Protein AF-A0A1H9C0N2-F1 (afdb_monomer_lite)

InterPro domains:
  IPR007278 Domain of unknown function DUF397 [PF04149] (3-50)

Foldseek 3Di:
DWDWDWDPPDDPPDDTDIDTDFDWDADPVHHVDIHTDHPVVVVVVVVVVPDD

pLDDT: mean 90.14, std 7.54, range [56.47, 97.81]

Secondary structure (DSSP, 8-state):
---EEE-TTS-SSS---EEE--EEEEETTEEEEEEEE-HHHHHHHHHHHH--

Structure (mmCIF, N/CA/C/O backbone):
data_AF-A0A1H9C0N2-F1
#
_entry.id   AF-A0A1H9C0N2-F1
#
loop_
_atom_site.group_PDB
_atom_site.id
_atom_site.type_symbol
_atom_site.label_atom_id
_atom_site.label_alt_id
_atom_site.label_comp_id
_atom_site.label_asym_id
_atom_site.label_entity_id
_atom_site.label_seq_id
_atom_site.pdbx_PDB_ins_code
_atom_site.Cartn_x
_atom_site.Cartn_y
_atom_site.Cartn_z
_atom_site.occupancy
_atom_site.B_iso_or_equiv
_atom_site.auth_seq_id
_atom_site.auth_comp_id
_atom_site.auth_asym_id
_atom_site.auth_atom_id
_atom_site.pdbx_PDB_model_num
ATOM 1 N N . MET A 1 1 ? -9.543 1.673 -5.631 1.00 56.47 1 MET A N 1
ATOM 2 C CA . MET A 1 1 ? -8.469 1.293 -6.571 1.00 56.47 1 MET A CA 1
ATOM 3 C C . MET A 1 1 ? -7.450 2.408 -6.524 1.00 56.47 1 MET A C 1
ATOM 5 O O . MET A 1 1 ? -7.880 3.551 -6.458 1.00 56.47 1 MET A O 1
ATOM 9 N N . SER A 1 2 ? -6.159 2.096 -6.448 1.00 67.94 2 SER A N 1
ATOM 10 C CA . SER A 1 2 ? -5.117 3.127 -6.471 1.00 67.94 2 SER A CA 1
ATOM 11 C C . SER A 1 2 ? -5.214 3.919 -7.769 1.00 67.94 2 SER A C 1
ATOM 13 O O . SER A 1 2 ? -5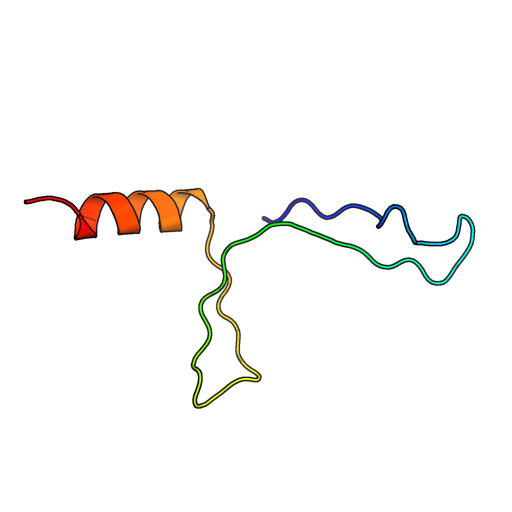.302 3.325 -8.842 1.00 67.94 2 SER A O 1
ATOM 15 N N . GLU A 1 3 ? -5.252 5.244 -7.661 1.00 83.19 3 GLU A N 1
ATOM 16 C CA . GLU A 1 3 ? -5.186 6.127 -8.820 1.00 83.19 3 GLU A CA 1
ATOM 17 C C . GLU A 1 3 ? -3.738 6.134 -9.315 1.00 83.19 3 GLU A C 1
ATOM 19 O O . GLU A 1 3 ? -2.831 6.634 -8.643 1.00 83.19 3 GLU A O 1
ATOM 24 N N . TRP A 1 4 ? -3.515 5.476 -10.449 1.00 88.38 4 TRP A N 1
ATOM 25 C CA . TRP A 1 4 ? -2.213 5.415 -11.094 1.00 88.38 4 TRP A CA 1
ATOM 26 C C . TRP A 1 4 ? -1.973 6.695 -11.882 1.00 88.38 4 TRP A C 1
ATOM 28 O O . TRP A 1 4 ? -2.856 7.187 -12.583 1.00 88.38 4 TRP A O 1
ATOM 38 N N . ARG A 1 5 ? -0.760 7.231 -11.780 1.00 91.94 5 ARG A N 1
ATOM 39 C CA . ARG A 1 5 ? -0.315 8.379 -12.566 1.00 91.94 5 ARG A CA 1
ATOM 40 C C . ARG A 1 5 ? 1.093 8.156 -13.088 1.00 91.94 5 ARG A C 1
ATOM 42 O O . ARG A 1 5 ? 1.922 7.521 -12.433 1.00 91.94 5 ARG A O 1
ATOM 49 N N . LYS A 1 6 ? 1.407 8.772 -14.225 1.00 92.88 6 LYS A N 1
ATOM 50 C CA . LYS A 1 6 ? 2.780 8.831 -14.732 1.00 92.88 6 LYS A CA 1
ATOM 51 C C . LYS A 1 6 ? 3.687 9.518 -13.707 1.00 92.88 6 LYS A C 1
ATOM 53 O O . LYS A 1 6 ? 3.340 10.566 -13.147 1.00 92.88 6 LYS A O 1
ATOM 58 N N . SER A 1 7 ? 4.859 8.941 -13.466 1.00 92.62 7 SER A N 1
ATOM 59 C CA . SER A 1 7 ? 5.898 9.595 -12.678 1.00 92.62 7 SER A CA 1
ATOM 60 C C . SER A 1 7 ? 6.372 10.874 -13.373 1.00 92.62 7 SER A C 1
ATOM 62 O O . SER A 1 7 ? 6.535 10.921 -14.595 1.00 92.62 7 SER A O 1
ATOM 64 N N . SER A 1 8 ? 6.650 11.917 -12.589 1.00 91.75 8 SER A N 1
ATOM 65 C CA . SER A 1 8 ? 7.243 13.166 -13.089 1.00 91.75 8 SER A CA 1
ATOM 66 C C . SER A 1 8 ? 8.677 12.979 -13.590 1.00 91.75 8 SER A C 1
ATOM 68 O O . SER A 1 8 ? 9.177 13.823 -14.323 1.00 91.75 8 SER A O 1
ATOM 70 N N . TYR A 1 9 ? 9.327 11.875 -13.214 1.00 92.25 9 TYR A N 1
ATOM 71 C CA . TYR A 1 9 ? 10.666 11.504 -13.675 1.00 92.25 9 TYR A CA 1
ATOM 72 C C . TYR A 1 9 ? 10.647 10.667 -14.958 1.00 92.25 9 TYR A C 1
ATOM 74 O O . TYR A 1 9 ? 11.704 10.359 -15.501 1.00 92.25 9 TYR A O 1
ATOM 82 N N . SER A 1 10 ? 9.467 10.265 -15.439 1.00 94.94 10 SER A N 1
ATOM 83 C CA . SER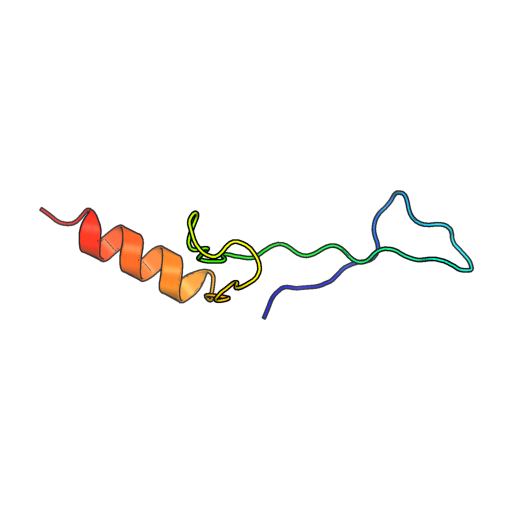 A 1 10 ? 9.374 9.482 -16.667 1.00 94.94 10 SER A CA 1
ATOM 84 C C . SER A 1 10 ? 9.551 10.352 -17.909 1.00 94.94 10 SER A C 1
ATOM 86 O O . SER A 1 10 ? 9.001 11.463 -17.942 1.00 94.94 10 SER A O 1
ATOM 88 N N . PRO A 1 11 ? 10.209 9.823 -18.959 1.00 89.88 11 PRO A N 1
ATOM 89 C CA . PRO A 1 11 ? 10.299 10.484 -20.254 1.00 89.88 11 PRO A CA 1
ATOM 90 C C . PRO A 1 11 ? 8.916 10.814 -20.833 1.00 89.88 11 PRO A C 1
ATOM 92 O O . PRO A 1 11 ? 7.867 10.358 -20.362 1.00 89.88 11 PRO A O 1
ATOM 95 N N . SER A 1 12 ? 8.901 11.647 -21.868 1.00 85.44 12 SER A N 1
ATOM 96 C CA . SER A 1 12 ? 7.675 12.016 -22.579 1.00 85.44 12 SER A CA 1
ATOM 97 C C . SER A 1 12 ? 7.199 10.946 -23.566 1.00 85.44 12 SER A C 1
ATOM 99 O O . SER A 1 12 ? 6.005 10.901 -23.838 1.00 85.44 12 SER A O 1
ATOM 101 N N . ALA A 1 13 ? 8.099 10.107 -24.094 1.00 81.81 13 ALA A N 1
ATOM 102 C CA . ALA A 1 13 ? 7.817 9.274 -25.267 1.00 81.81 13 ALA A CA 1
ATOM 103 C C . ALA A 1 13 ? 7.795 7.751 -25.018 1.00 81.81 13 ALA A C 1
ATOM 105 O O . ALA A 1 13 ? 6.955 7.069 -25.597 1.00 81.81 13 ALA A O 1
ATOM 106 N N . SER A 1 14 ? 8.681 7.203 -24.178 1.00 88.00 14 SER A N 1
ATOM 107 C CA . SER A 1 14 ? 8.759 5.759 -23.881 1.00 88.00 14 SER A CA 1
ATOM 108 C C . SER A 1 14 ? 9.225 5.493 -22.445 1.00 88.00 14 SER A C 1
ATOM 110 O O . SER A 1 14 ? 9.592 6.428 -21.731 1.00 88.00 14 SER A O 1
ATOM 112 N N . ASP A 1 15 ? 9.168 4.225 -22.016 1.00 89.06 15 ASP A N 1
ATOM 113 C CA . ASP A 1 15 ? 9.717 3.741 -20.736 1.00 89.06 15 ASP A CA 1
ATOM 114 C C . ASP A 1 15 ? 9.138 4.457 -19.502 1.00 89.06 15 ASP A C 1
ATOM 116 O O . ASP A 1 15 ? 9.839 4.877 -18.577 1.00 89.06 15 ASP A O 1
ATOM 120 N N . CYS A 1 16 ? 7.815 4.639 -19.505 1.00 91.69 16 CYS A N 1
ATOM 121 C CA . CYS A 1 16 ? 7.108 5.307 -18.421 1.00 91.69 16 CYS A CA 1
ATOM 122 C C . CYS A 1 16 ? 6.977 4.407 -17.188 1.00 91.69 16 CYS A C 1
ATOM 124 O O . CYS A 1 16 ? 6.639 3.231 -17.282 1.00 91.69 16 CYS A O 1
ATOM 126 N N . VAL A 1 17 ? 7.188 5.005 -16.017 1.00 93.50 17 VAL A N 1
ATOM 127 C CA . VAL A 1 17 ? 6.944 4.390 -14.714 1.00 93.50 17 VAL A CA 1
ATOM 128 C C . VAL A 1 17 ? 5.661 4.987 -14.163 1.00 93.50 17 VAL A C 1
ATOM 130 O O . VAL A 1 17 ? 5.536 6.210 -14.039 1.00 93.50 17 VAL A O 1
ATOM 133 N N . GLU A 1 18 ? 4.715 4.125 -13.814 1.00 92.44 18 GLU A N 1
ATOM 134 C CA . GLU A 1 18 ? 3.479 4.523 -13.153 1.00 92.44 18 GLU A CA 1
ATOM 135 C C . GLU A 1 18 ? 3.630 4.404 -11.642 1.00 92.44 18 GLU A C 1
ATOM 137 O O . GLU A 1 18 ? 4.190 3.444 -11.111 1.00 92.44 18 GLU A O 1
ATOM 142 N N . VAL A 1 19 ? 3.141 5.419 -10.944 1.00 92.19 19 VAL A N 1
ATOM 143 C CA . VAL A 1 19 ? 3.134 5.474 -9.489 1.00 92.19 19 VAL A CA 1
ATOM 144 C C . VAL A 1 19 ? 1.705 5.665 -9.019 1.00 92.19 19 VAL A C 1
ATOM 146 O O . VAL A 1 19 ? 0.917 6.369 -9.646 1.00 92.19 19 VAL A O 1
ATOM 149 N N . GLY A 1 20 ? 1.368 5.038 -7.904 1.00 88.31 20 GLY A N 1
ATOM 150 C CA . GLY A 1 20 ? 0.062 5.146 -7.277 1.00 88.31 20 GLY A CA 1
ATOM 151 C C . GLY A 1 20 ? 0.222 5.094 -5.768 1.00 88.31 20 GLY A C 1
ATOM 152 O O . GLY A 1 20 ? 1.169 4.497 -5.253 1.00 88.31 20 GLY A O 1
ATOM 153 N N . HIS A 1 21 ? -0.690 5.741 -5.051 1.00 86.38 21 HIS A N 1
ATOM 154 C CA . HIS A 1 21 ? -0.769 5.614 -3.600 1.00 86.38 21 HIS A CA 1
ATOM 155 C C . HIS A 1 21 ? -1.778 4.524 -3.235 1.00 86.38 21 HIS A C 1
ATOM 157 O O . HIS A 1 21 ? -2.801 4.337 -3.901 1.00 86.38 21 HIS A O 1
ATOM 163 N N . GLY A 1 22 ? -1.490 3.776 -2.178 1.00 89.69 22 GLY A N 1
ATOM 164 C CA . GLY A 1 22 ? -2.353 2.701 -1.715 1.00 89.69 22 GLY A CA 1
ATOM 165 C C . GLY A 1 22 ? -1.896 2.149 -0.377 1.00 89.69 22 GLY A C 1
ATOM 166 O O . GLY A 1 22 ? -0.803 2.458 0.098 1.00 89.69 22 GLY A O 1
ATOM 167 N N . VAL A 1 23 ? -2.747 1.319 0.218 1.00 92.19 23 VAL A N 1
ATOM 168 C CA . VAL A 1 23 ? -2.416 0.561 1.423 1.00 92.19 23 VAL A CA 1
ATOM 169 C C . VAL A 1 23 ? -2.239 -0.901 1.032 1.00 92.19 23 VAL A C 1
ATOM 171 O O . VAL A 1 23 ? -3.080 -1.468 0.334 1.00 92.19 23 VAL A O 1
ATOM 174 N N . GLY A 1 24 ? -1.154 -1.517 1.492 1.00 91.38 24 GLY A N 1
ATOM 175 C CA . GLY A 1 24 ? -0.897 -2.940 1.312 1.00 91.38 24 GLY A CA 1
ATOM 176 C C . GLY A 1 24 ? -0.449 -3.585 2.616 1.00 91.38 24 GLY A C 1
ATOM 177 O O . GLY A 1 24 ? 0.336 -3.002 3.363 1.00 91.38 24 GLY A O 1
ATOM 178 N N . LEU A 1 25 ? -0.935 -4.796 2.878 1.00 91.25 25 LEU A N 1
ATOM 179 C CA . LEU A 1 25 ? -0.389 -5.666 3.916 1.00 91.25 25 LEU A CA 1
ATOM 180 C C . LEU A 1 25 ? 0.645 -6.599 3.290 1.00 91.25 25 LEU A C 1
ATOM 182 O O . LEU A 1 25 ? 0.411 -7.179 2.228 1.00 91.25 25 LEU A O 1
ATOM 186 N N . ARG A 1 26 ? 1.779 -6.759 3.967 1.00 93.94 26 ARG A N 1
ATOM 187 C CA . ARG A 1 26 ? 2.873 -7.640 3.555 1.00 93.94 26 ARG A CA 1
ATOM 188 C C . ARG A 1 26 ? 3.284 -8.505 4.734 1.00 93.94 26 ARG A C 1
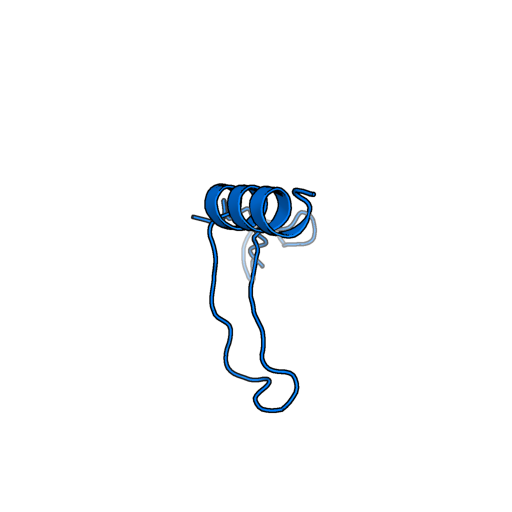ATOM 190 O O . ARG A 1 26 ? 3.490 -7.987 5.830 1.00 93.94 26 ARG A O 1
ATOM 197 N N . ASP A 1 27 ? 3.466 -9.794 4.486 1.00 92.88 27 ASP A N 1
ATOM 198 C CA . ASP A 1 27 ? 4.132 -10.682 5.434 1.00 92.88 27 ASP A CA 1
ATOM 199 C C . ASP A 1 27 ? 5.651 -10.512 5.288 1.00 92.88 27 ASP A C 1
ATOM 201 O O . ASP A 1 27 ? 6.221 -10.715 4.214 1.00 92.88 27 ASP A O 1
ATOM 205 N N . SER A 1 28 ? 6.328 -10.126 6.370 1.00 93.88 28 SER A N 1
ATOM 206 C CA . SER A 1 28 ? 7.783 -9.960 6.367 1.00 93.88 28 SER A CA 1
ATOM 207 C C . SER A 1 28 ? 8.529 -11.272 6.102 1.00 93.88 28 SER A C 1
ATOM 209 O O . SER A 1 28 ? 9.639 -11.231 5.570 1.00 93.88 28 SER A O 1
ATOM 211 N N . LYS A 1 29 ? 7.919 -12.420 6.419 1.00 95.31 29 LYS A N 1
ATOM 212 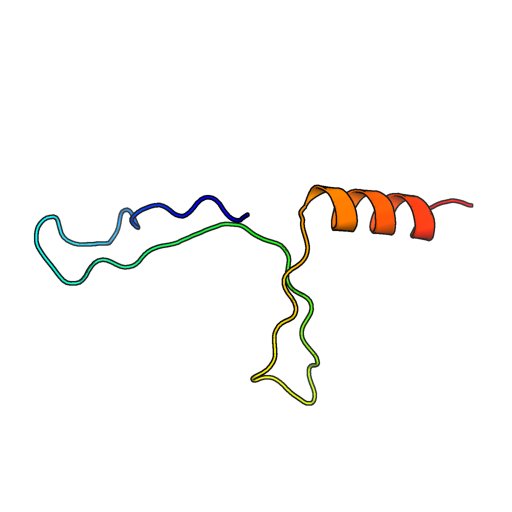C CA . LYS A 1 29 ? 8.462 -13.763 6.176 1.00 95.31 29 LYS A CA 1
ATOM 213 C C . LYS A 1 29 ? 8.095 -14.322 4.796 1.00 95.31 29 LYS A C 1
ATOM 215 O O . LYS A 1 29 ? 8.719 -15.286 4.363 1.00 95.31 29 LYS A O 1
ATOM 220 N N . ALA A 1 30 ? 7.147 -13.706 4.088 1.00 91.81 30 ALA A N 1
ATOM 221 C CA . ALA A 1 30 ? 6.761 -14.055 2.718 1.00 91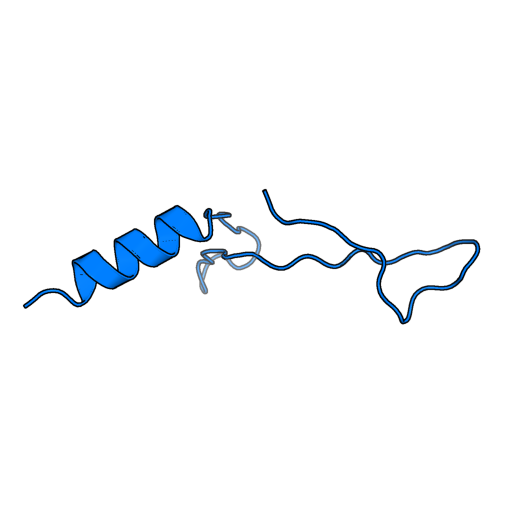.81 30 ALA A CA 1
ATOM 222 C C . ALA A 1 30 ? 6.681 -12.789 1.838 1.00 91.81 30 ALA A C 1
ATOM 224 O O . ALA A 1 30 ? 5.603 -12.361 1.423 1.00 91.81 30 ALA A O 1
ATOM 225 N N . PRO A 1 31 ? 7.833 -12.168 1.529 1.00 90.31 31 PRO A N 1
ATOM 226 C CA . PRO A 1 31 ? 7.897 -10.786 1.061 1.00 90.31 31 PRO A CA 1
ATOM 227 C C . PRO A 1 31 ? 7.400 -10.555 -0.371 1.00 90.31 31 PRO A C 1
ATOM 229 O O . PRO A 1 31 ? 7.251 -9.400 -0.760 1.00 90.31 31 PRO A O 1
ATOM 232 N N . ALA A 1 32 ? 7.196 -11.619 -1.152 1.00 92.19 32 ALA A N 1
ATOM 233 C CA . ALA A 1 32 ? 6.706 -11.538 -2.526 1.00 92.19 32 ALA A CA 1
ATOM 234 C C . ALA A 1 32 ? 5.196 -11.250 -2.594 1.00 92.19 32 ALA A C 1
ATOM 236 O O . ALA A 1 32 ? 4.723 -10.645 -3.556 1.00 92.19 32 ALA A O 1
ATOM 237 N N . THR A 1 33 ? 4.440 -11.649 -1.569 1.00 89.12 33 THR A N 1
ATOM 238 C CA . THR A 1 33 ? 2.983 -11.513 -1.546 1.00 89.12 33 THR A CA 1
ATOM 239 C C . THR A 1 33 ? 2.574 -10.207 -0.877 1.00 89.12 33 THR A C 1
ATOM 241 O O . THR A 1 33 ? 3.013 -9.891 0.229 1.00 89.12 33 THR A O 1
ATOM 244 N N . HIS A 1 34 ? 1.679 -9.473 -1.535 1.00 90.06 34 HIS A N 1
ATOM 245 C CA . HIS A 1 34 ? 1.101 -8.235 -1.025 1.00 90.06 34 HIS A CA 1
ATOM 246 C C . HIS A 1 34 ? -0.417 -8.298 -1.151 1.00 90.06 34 HIS A C 1
ATOM 248 O O . HIS A 1 34 ? -0.941 -8.630 -2.215 1.00 90.06 34 HIS A O 1
ATOM 254 N N . LEU A 1 35 ? -1.123 -7.970 -0.072 1.00 91.19 35 LEU A N 1
ATOM 255 C CA . LEU A 1 35 ? -2.579 -7.886 -0.061 1.00 91.19 35 LEU A CA 1
ATOM 256 C C . LEU A 1 35 ? -2.993 -6.413 -0.136 1.00 91.19 35 LEU A C 1
ATOM 258 O O . LEU A 1 35 ? -2.786 -5.684 0.839 1.00 91.19 35 LEU A O 1
ATOM 262 N N . PRO A 1 36 ? -3.549 -5.947 -1.267 1.00 91.50 36 PRO A N 1
ATOM 263 C CA . PRO A 1 36 ? -4.026 -4.579 -1.377 1.00 91.50 36 PRO A CA 1
ATOM 264 C C . PRO A 1 36 ? -5.286 -4.386 -0.530 1.00 91.50 36 PRO A C 1
ATOM 266 O O . PRO A 1 36 ? -6.191 -5.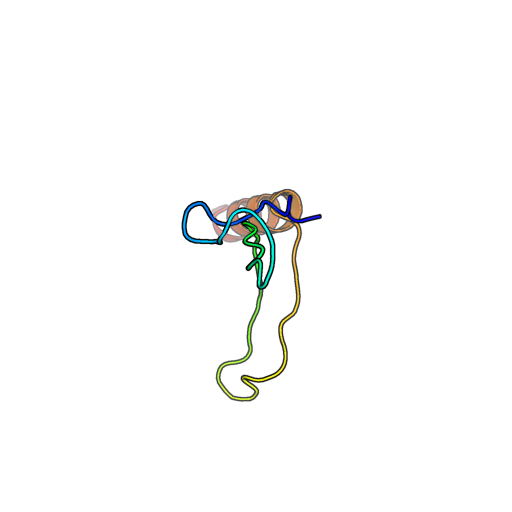221 -0.523 1.00 91.50 36 PRO A O 1
ATOM 269 N N . VAL A 1 37 ? -5.371 -3.247 0.148 1.00 92.19 37 VAL A N 1
ATOM 270 C CA . VAL A 1 37 ? -6.540 -2.833 0.932 1.00 92.19 37 VAL A CA 1
ATOM 271 C C . VAL A 1 37 ? -6.976 -1.452 0.479 1.00 92.19 37 VAL A C 1
ATOM 273 O O . VAL A 1 37 ? -6.159 -0.591 0.154 1.00 92.19 37 VAL A O 1
ATOM 276 N N . SER A 1 38 ? -8.290 -1.219 0.458 1.00 91.44 38 SER A N 1
ATOM 277 C CA . SER A 1 38 ? -8.788 0.133 0.210 1.00 91.44 38 SER A CA 1
ATOM 278 C C . SER A 1 38 ? -8.426 1.049 1.379 1.00 91.44 38 SER A C 1
ATOM 280 O O . SER A 1 38 ? -8.497 0.642 2.540 1.00 91.44 38 SER A O 1
ATOM 282 N N . GLU A 1 39 ? -8.105 2.305 1.078 1.00 91.19 39 GLU A N 1
ATOM 283 C CA . GLU A 1 39 ? -7.840 3.338 2.085 1.00 91.19 39 GLU A CA 1
ATOM 284 C C . GLU A 1 39 ? -8.999 3.471 3.085 1.00 91.19 39 GLU A C 1
ATOM 286 O O . GLU A 1 39 ? -8.785 3.566 4.294 1.00 91.19 39 GLU A O 1
ATOM 291 N N . ARG A 1 40 ? -10.243 3.378 2.592 1.00 93.19 40 ARG A N 1
ATOM 292 C CA . ARG A 1 40 ? -11.456 3.404 3.418 1.00 93.19 40 ARG A CA 1
ATOM 293 C C . ARG A 1 40 ? -11.492 2.251 4.423 1.00 93.19 40 ARG A C 1
ATOM 295 O O . ARG A 1 40 ? -11.752 2.485 5.599 1.00 93.19 40 ARG A O 1
ATOM 302 N N . ALA A 1 41 ? -11.238 1.022 3.973 1.00 94.19 41 ALA A N 1
ATOM 303 C CA . ALA A 1 41 ? -11.236 -0.150 4.849 1.00 94.19 41 ALA A CA 1
ATOM 304 C C . ALA A 1 41 ? -10.101 -0.079 5.880 1.00 94.19 41 ALA A C 1
ATOM 306 O O . ALA A 1 41 ? -10.323 -0.373 7.053 1.00 94.19 41 ALA A O 1
ATOM 307 N N . TRP A 1 42 ? -8.912 0.367 5.465 1.00 95.00 42 TRP A N 1
ATOM 308 C CA . TRP A 1 42 ? -7.781 0.549 6.375 1.00 95.00 42 TRP A CA 1
ATOM 309 C C . TRP A 1 42 ? -8.070 1.595 7.454 1.00 95.00 42 TRP A C 1
ATOM 311 O O . TRP A 1 42 ? -7.835 1.355 8.636 1.00 95.00 42 TRP A O 1
ATOM 321 N N . THR A 1 43 ? -8.653 2.728 7.063 1.00 95.31 43 THR A N 1
ATOM 322 C CA . THR A 1 43 ? -9.044 3.795 7.993 1.00 95.31 43 THR A CA 1
ATOM 323 C C . THR A 1 43 ? -10.066 3.296 9.015 1.00 95.31 43 THR A C 1
ATOM 325 O O . THR A 1 43 ? -9.887 3.517 10.212 1.00 95.31 43 THR A O 1
ATOM 328 N N . ALA A 1 44 ? -11.094 2.567 8.565 1.00 96.88 44 ALA A N 1
ATOM 329 C CA . ALA A 1 44 ? -12.104 1.983 9.446 1.00 96.88 44 ALA A CA 1
ATOM 330 C C . ALA A 1 44 ? -11.498 0.967 10.432 1.00 96.88 44 ALA A C 1
ATOM 332 O O . ALA A 1 44 ? -11.814 0.993 11.620 1.00 96.88 44 ALA A O 1
ATOM 333 N N . PHE A 1 45 ? -10.581 0.112 9.968 1.00 95.81 45 PHE A N 1
ATOM 334 C CA . PHE A 1 45 ? -9.857 -0.824 10.831 1.00 95.81 45 PHE A CA 1
ATOM 335 C C . PHE A 1 45 ? -9.043 -0.100 11.913 1.00 95.81 45 PHE A C 1
ATOM 337 O O . PHE A 1 45 ? -9.137 -0.445 13.089 1.00 95.81 45 PHE A O 1
ATOM 344 N N . LEU A 1 46 ? -8.287 0.940 11.544 1.00 96.44 46 LEU A N 1
ATOM 345 C CA . LEU A 1 46 ? -7.503 1.714 12.510 1.00 96.44 46 LEU A CA 1
ATOM 346 C C . LEU A 1 46 ? -8.381 2.405 13.557 1.00 96.44 46 LEU A C 1
ATOM 348 O O . LEU A 1 46 ? -7.974 2.503 14.712 1.00 96.44 46 LEU A O 1
ATOM 352 N N . GLN A 1 47 ? -9.563 2.891 13.171 1.00 97.81 47 GLN A N 1
ATOM 353 C CA . GLN A 1 47 ? -10.529 3.458 14.114 1.00 97.81 47 GLN A CA 1
ATOM 354 C C . GLN A 1 47 ? -11.050 2.398 15.087 1.00 97.81 47 GLN A C 1
ATOM 356 O O . GLN A 1 47 ? -11.087 2.657 16.286 1.00 97.81 47 GLN A O 1
ATOM 361 N N . LEU A 1 48 ? -11.389 1.206 14.585 1.00 97.81 48 LEU A N 1
ATOM 362 C CA . LEU A 1 48 ? -11.859 0.088 15.404 1.00 97.81 48 LEU A CA 1
ATOM 363 C C . LEU A 1 48 ? -10.814 -0.340 16.444 1.00 97.81 48 LEU A C 1
ATOM 365 O O . LEU A 1 48 ? -11.149 -0.510 17.607 1.00 97.81 48 LEU A O 1
ATOM 369 N N . VAL A 1 49 ? -9.549 -0.490 16.042 1.00 97.12 49 VAL A N 1
ATOM 370 C CA . VAL A 1 49 ? -8.472 -0.957 16.939 1.00 97.12 49 VAL A CA 1
ATOM 371 C C . VAL A 1 49 ? -8.070 0.098 17.975 1.00 97.12 49 VAL A C 1
ATOM 373 O O . VAL A 1 49 ? -7.576 -0.246 19.043 1.00 97.12 49 VAL A O 1
ATOM 376 N N . LYS A 1 50 ? -8.256 1.385 17.666 1.00 96.12 50 LYS A N 1
ATOM 377 C CA . LYS A 1 50 ? -7.968 2.494 18.590 1.00 96.12 50 LYS A CA 1
ATOM 378 C C . LYS A 1 50 ? -9.111 2.796 19.559 1.00 96.12 50 LYS A C 1
ATOM 380 O O . LYS A 1 50 ? -8.913 3.619 20.451 1.00 96.12 50 LYS A O 1
ATOM 385 N N . ALA A 1 51 ? -10.295 2.224 19.346 1.00 82.25 51 ALA A N 1
ATOM 386 C CA . ALA A 1 51 ? -11.426 2.433 20.237 1.00 82.25 51 ALA A CA 1
ATOM 387 C C . ALA A 1 51 ? -11.102 1.879 21.642 1.00 82.25 51 ALA A C 1
ATOM 389 O O . ALA A 1 51 ? -10.428 0.851 21.731 1.00 82.25 51 ALA A O 1
ATOM 390 N N . PRO A 1 52 ? -11.519 2.580 22.713 1.00 66.69 52 PRO A N 1
ATOM 391 C CA . PRO A 1 52 ? -11.262 2.172 24.093 1.00 66.69 52 PRO A CA 1
ATOM 392 C C . PRO A 1 52 ? -12.013 0.898 24.493 1.00 66.69 52 PRO A C 1
ATOM 394 O O . PRO A 1 52 ? -13.109 0.648 23.937 1.00 66.69 52 PRO A O 1
#

Organism: NCBI:txid65499

Sequence (52 aa):
MSEWRKSSYSPSASDCVEVGHGVGLRDSKAPATHLPVSERAWTAFLQLVKAP

Radius of gyration: 15.66 Å; chains: 1; bounding box: 23×27×49 Å